Protein AF-A0A3E0EDE7-F1 (afdb_monomer_lite)

Organism: NCBI:txid1682742

Structure (mmCIF, N/CA/C/O backbone):
data_AF-A0A3E0EDE7-F1
#
_entry.id   AF-A0A3E0EDE7-F1
#
loop_
_atom_site.group_PDB
_atom_site.id
_atom_site.type_symbol
_atom_site.label_atom_id
_atom_site.label_alt_id
_atom_site.label_comp_id
_atom_site.label_asym_id
_atom_site.label_entity_id
_atom_site.label_seq_id
_atom_site.pdbx_PDB_ins_code
_atom_site.Cartn_x
_atom_site.Cartn_y
_atom_site.Cartn_z
_atom_site.occupancy
_atom_site.B_iso_or_equiv
_atom_site.auth_seq_id
_atom_site.auth_comp_id
_atom_site.auth_asym_id
_atom_site.auth_atom_id
_atom_site.pdbx_PDB_model_num
ATOM 1 N N . MET A 1 1 ? -48.241 9.549 42.694 1.00 58.88 1 MET A N 1
ATOM 2 C CA . MET A 1 1 ? -47.131 8.588 42.475 1.00 58.88 1 MET A CA 1
ATOM 3 C C . MET A 1 1 ? -46.445 8.744 41.095 1.00 58.88 1 MET A C 1
ATOM 5 O O . MET A 1 1 ? -45.986 7.760 40.543 1.00 58.88 1 MET A O 1
ATOM 9 N N . SER A 1 2 ? -46.330 9.959 40.522 1.00 64.94 2 SER A N 1
ATOM 10 C CA . SER A 1 2 ? -46.019 10.126 39.076 1.00 64.94 2 SER A CA 1
ATOM 11 C C . SER A 1 2 ? -44.649 10.764 38.748 1.00 64.94 2 SER A C 1
ATOM 13 O O . SER A 1 2 ? -44.013 10.410 37.758 1.00 64.94 2 SER A O 1
ATOM 15 N N . LEU A 1 3 ? -44.119 11.655 39.597 1.00 60.03 3 LEU A N 1
ATOM 16 C CA . LEU A 1 3 ? -42.942 12.467 39.235 1.00 60.03 3 LEU A CA 1
ATOM 17 C C . LEU A 1 3 ? -41.594 11.750 39.440 1.00 60.03 3 LEU A C 1
ATOM 19 O O . LEU A 1 3 ? -40.732 11.802 38.564 1.00 60.03 3 LEU A O 1
ATOM 23 N N . LYS A 1 4 ? -41.434 11.001 40.540 1.00 62.41 4 LYS A N 1
ATOM 24 C CA . LYS A 1 4 ? -40.180 10.292 40.870 1.00 62.41 4 LYS A CA 1
ATOM 25 C C . LYS A 1 4 ? -39.831 9.202 39.846 1.00 62.41 4 LYS A C 1
ATOM 27 O O . LYS A 1 4 ? -38.671 9.038 39.484 1.00 62.41 4 LYS A O 1
ATOM 32 N N . HIS A 1 5 ? -40.847 8.515 39.318 1.00 60.88 5 HIS A N 1
ATOM 33 C CA . HIS A 1 5 ? -40.682 7.464 38.309 1.00 60.88 5 HIS A CA 1
ATOM 34 C C . HIS A 1 5 ? -40.252 8.025 36.944 1.00 60.88 5 HIS A C 1
ATOM 36 O O . HIS A 1 5 ? -39.402 7.450 36.264 1.00 60.88 5 HIS A O 1
ATOM 42 N N . LYS A 1 6 ? -40.786 9.195 36.567 1.00 66.06 6 LYS A N 1
ATOM 43 C CA . LYS A 1 6 ? -40.436 9.886 35.318 1.00 66.06 6 LYS A CA 1
ATOM 44 C C . LYS A 1 6 ? -39.008 10.438 35.353 1.00 66.06 6 LYS A C 1
ATOM 46 O O . LYS A 1 6 ? -38.307 10.420 34.345 1.00 66.06 6 LYS A O 1
ATOM 51 N N . GLN A 1 7 ? -38.562 10.888 36.523 1.00 70.12 7 GLN A N 1
ATOM 52 C CA . GLN A 1 7 ? -37.219 11.427 36.734 1.00 70.12 7 GLN A CA 1
ATOM 53 C C . GLN A 1 7 ? -36.149 10.325 36.738 1.00 70.12 7 GLN A C 1
ATOM 55 O O . GLN A 1 7 ? -35.098 10.489 36.120 1.00 70.12 7 GLN A O 1
ATOM 60 N N . LEU A 1 8 ? -36.456 9.168 37.335 1.00 68.38 8 LEU A N 1
ATOM 61 C CA . LEU A 1 8 ? -35.591 7.987 37.302 1.00 68.38 8 LEU A CA 1
ATOM 62 C C . LEU A 1 8 ? -35.396 7.469 35.867 1.00 68.38 8 LEU A C 1
ATOM 64 O O . LEU A 1 8 ? -34.271 7.207 35.455 1.00 68.38 8 LEU A O 1
ATOM 68 N N . SER A 1 9 ? -36.478 7.408 35.082 1.00 71.06 9 SER A N 1
ATOM 69 C CA . SER A 1 9 ? -36.423 7.022 33.665 1.00 71.06 9 SER A CA 1
ATOM 70 C C . SER A 1 9 ? -35.600 8.004 32.821 1.00 71.06 9 SER A C 1
ATOM 72 O O . SER A 1 9 ? -34.815 7.577 31.975 1.00 71.06 9 SER A O 1
ATOM 74 N N . ARG A 1 10 ? -35.708 9.317 33.078 1.00 72.88 10 ARG A N 1
ATOM 75 C CA . ARG A 1 10 ? -34.866 10.318 32.406 1.00 72.88 10 ARG A CA 1
ATOM 76 C C . ARG A 1 10 ? -33.385 10.120 32.726 1.00 72.88 10 ARG A C 1
ATOM 78 O O . ARG A 1 10 ? -32.600 10.048 31.789 1.00 72.88 10 ARG A O 1
ATOM 85 N N . ASN A 1 11 ? -33.011 9.963 33.997 1.00 72.62 11 ASN A N 1
ATOM 86 C CA . ASN A 1 11 ? -31.614 9.709 34.381 1.00 72.62 11 ASN A CA 1
ATOM 87 C C . ASN A 1 11 ? -31.052 8.428 33.757 1.00 72.62 11 ASN A C 1
ATOM 89 O O . ASN A 1 11 ? -29.911 8.423 33.306 1.00 72.62 11 ASN A O 1
ATOM 93 N N . PHE A 1 12 ? -31.862 7.372 33.667 1.00 74.81 12 PHE A N 1
ATOM 94 C CA . PHE A 1 12 ? -31.458 6.134 33.004 1.00 74.81 12 PHE A CA 1
ATOM 95 C C . PHE A 1 12 ? -31.198 6.336 31.504 1.00 74.81 12 PHE A C 1
ATOM 97 O O . PHE A 1 12 ? -30.198 5.857 30.981 1.00 74.81 12 PHE A O 1
ATOM 104 N N . ASN A 1 13 ? -32.046 7.107 30.816 1.00 75.94 13 ASN A N 1
ATOM 105 C CA . ASN A 1 13 ? -31.841 7.436 29.403 1.00 75.94 13 ASN A CA 1
ATOM 106 C C . ASN A 1 13 ? -30.605 8.317 29.173 1.00 75.94 13 ASN A C 1
ATOM 108 O O . ASN A 1 13 ? -29.895 8.108 28.192 1.00 75.94 13 ASN A O 1
ATOM 112 N N . TYR A 1 14 ? -30.312 9.261 30.073 1.00 74.25 14 TYR A N 1
ATOM 113 C CA . TYR A 1 14 ? -29.080 10.054 30.001 1.00 74.25 14 TYR A CA 1
ATOM 114 C C . TYR A 1 14 ? -27.830 9.182 30.194 1.00 74.25 14 TYR A C 1
ATOM 116 O O . TYR A 1 14 ? -26.870 9.338 29.446 1.00 74.25 14 TYR A O 1
ATOM 124 N N . LEU A 1 15 ? -27.867 8.210 31.112 1.00 74.69 15 LEU A N 1
ATOM 125 C CA . LEU A 1 15 ? -26.790 7.231 31.307 1.00 74.69 15 LEU A CA 1
ATOM 126 C C . LEU A 1 15 ? -26.585 6.320 30.089 1.00 74.69 15 LEU A C 1
ATOM 128 O O . LEU A 1 15 ? -25.449 6.065 29.703 1.00 74.69 15 LEU A O 1
ATOM 132 N N . LEU A 1 16 ? -27.663 5.853 29.454 1.00 69.56 16 LEU A N 1
ATOM 133 C CA . LEU A 1 16 ? -27.563 5.026 28.247 1.00 69.56 16 LEU A CA 1
ATOM 134 C C . LEU A 1 16 ? -27.057 5.817 27.032 1.00 69.56 16 LEU A C 1
ATOM 136 O O . LEU A 1 16 ? -26.309 5.270 26.221 1.00 69.56 16 LEU A O 1
ATOM 140 N N . LEU A 1 17 ? -27.431 7.095 26.910 1.00 71.31 17 LEU A N 1
ATOM 141 C CA . LEU A 1 17 ? -26.913 7.986 25.870 1.00 71.31 17 LEU A CA 1
ATOM 142 C C . LEU A 1 17 ? -25.426 8.295 26.073 1.00 71.31 17 LEU A C 1
ATOM 144 O O . LEU A 1 17 ? -24.679 8.260 25.100 1.00 71.31 17 LEU A O 1
ATOM 148 N N . ASP A 1 18 ? -24.990 8.539 27.309 1.00 71.38 18 ASP A N 1
ATOM 149 C CA . ASP A 1 18 ? -23.580 8.774 27.643 1.00 71.38 18 ASP A CA 1
ATOM 150 C C . ASP A 1 18 ? -22.723 7.520 27.421 1.00 71.38 18 ASP A C 1
ATOM 152 O O . ASP A 1 18 ? -21.677 7.581 26.771 1.00 71.38 18 ASP A O 1
ATOM 156 N N . TYR A 1 19 ? -23.227 6.352 27.841 1.00 67.50 19 TYR A N 1
ATOM 157 C CA . TYR A 1 19 ? -22.586 5.068 27.570 1.00 67.50 19 TYR A CA 1
ATOM 158 C C . TYR A 1 19 ? -22.433 4.869 26.062 1.00 67.50 19 TYR A C 1
ATOM 160 O O . TYR A 1 19 ? -21.318 4.715 25.577 1.00 67.50 19 TYR A O 1
ATOM 168 N N . LYS A 1 20 ? -23.519 4.981 25.285 1.00 60.88 20 LYS A N 1
ATOM 169 C CA . LYS A 1 20 ? -23.472 4.833 23.824 1.00 60.88 20 LYS A CA 1
ATOM 170 C C . LYS A 1 20 ? -22.532 5.853 23.174 1.00 60.88 20 LYS A C 1
ATOM 172 O O . LYS A 1 20 ? -21.787 5.479 22.285 1.00 60.88 20 LYS A O 1
ATOM 177 N N . ASN A 1 21 ? -22.492 7.106 23.620 1.00 66.56 21 ASN A N 1
ATOM 178 C CA . ASN A 1 21 ? -21.597 8.109 23.037 1.00 66.56 21 ASN A CA 1
ATOM 179 C C . ASN A 1 21 ? -20.114 7.749 23.258 1.00 66.56 21 ASN A C 1
ATOM 181 O O . ASN A 1 21 ? -19.305 7.816 22.334 1.00 66.56 21 ASN A O 1
ATOM 185 N N . LYS A 1 22 ? -19.768 7.231 24.441 1.00 59.31 22 LYS A N 1
ATOM 186 C CA . LYS A 1 22 ? -18.399 6.820 24.782 1.00 59.31 22 LYS A CA 1
ATOM 187 C C . LYS A 1 22 ? -17.856 5.657 23.934 1.00 59.31 22 LYS A C 1
ATOM 189 O O . LYS A 1 22 ? -16.649 5.590 23.730 1.00 59.31 22 LYS A O 1
ATOM 194 N N . TYR A 1 23 ? -18.713 4.781 23.398 1.00 55.38 23 TYR A N 1
ATOM 195 C CA . TYR A 1 23 ? -18.296 3.680 22.506 1.00 55.38 23 TYR A CA 1
ATOM 196 C C . TYR A 1 23 ? -18.255 4.055 21.017 1.00 55.38 23 TYR A C 1
ATOM 198 O O . TYR A 1 23 ? -17.692 3.308 20.222 1.00 55.38 23 TYR A O 1
ATOM 206 N N . TYR A 1 24 ? -18.840 5.189 20.622 1.00 55.56 24 TYR A N 1
ATOM 207 C CA . TYR A 1 24 ? -18.925 5.615 19.216 1.00 55.56 24 TYR A CA 1
ATOM 208 C C . TYR A 1 24 ? -17.879 6.684 18.858 1.00 55.56 24 TYR A C 1
ATOM 210 O O . TYR A 1 24 ? -17.755 7.069 17.695 1.00 55.56 24 TYR A O 1
ATOM 218 N N . LEU A 1 25 ? -17.086 7.137 19.833 1.00 51.16 25 LEU A N 1
ATOM 219 C CA . LEU A 1 25 ? -16.051 8.153 19.660 1.00 51.16 25 LEU A CA 1
ATOM 220 C C . LEU A 1 25 ? -14.650 7.533 19.648 1.00 51.16 25 LEU A C 1
ATOM 222 O O . LEU A 1 25 ? -13.920 7.585 20.632 1.00 51.16 25 LEU A O 1
ATOM 226 N N . ASN A 1 26 ? -14.313 6.914 18.514 1.00 54.28 26 ASN A N 1
ATOM 227 C CA . ASN A 1 26 ? -13.040 7.089 17.795 1.00 54.28 26 ASN A CA 1
ATOM 228 C C . ASN A 1 26 ? -12.947 6.072 16.650 1.00 54.28 26 ASN A C 1
ATOM 230 O O . ASN A 1 26 ? -12.143 5.144 16.663 1.00 54.28 26 ASN A O 1
ATOM 234 N N . MET A 1 27 ? -13.762 6.264 15.612 1.00 55.84 27 MET A N 1
ATOM 235 C CA . MET A 1 27 ? -13.418 5.740 14.292 1.00 55.84 27 MET A CA 1
ATOM 236 C C . MET A 1 27 ? -12.543 6.790 13.613 1.00 55.84 27 MET A C 1
ATOM 238 O O . MET A 1 27 ? -13.051 7.713 12.970 1.00 55.84 27 MET A O 1
ATOM 242 N N . ASN A 1 28 ? -11.227 6.690 13.794 1.00 64.00 28 ASN A N 1
ATOM 243 C CA . ASN A 1 28 ? -10.291 7.549 13.083 1.00 64.00 28 ASN A CA 1
ATOM 244 C C . ASN A 1 28 ? -10.357 7.180 11.597 1.00 64.00 28 ASN A C 1
ATOM 246 O O . ASN A 1 28 ? -9.747 6.215 11.150 1.00 64.00 28 ASN A O 1
ATOM 250 N N . LYS A 1 29 ? -11.119 7.943 10.804 1.00 67.56 29 LYS A N 1
ATOM 251 C CA . LYS A 1 29 ? -11.151 7.811 9.332 1.00 67.56 29 LYS A CA 1
ATOM 252 C C . LYS A 1 29 ? -9.747 7.936 8.720 1.00 67.56 29 LYS A C 1
ATOM 254 O O . LYS A 1 29 ? -9.497 7.441 7.627 1.00 67.56 29 LYS A O 1
ATOM 259 N N . THR A 1 30 ? -8.836 8.571 9.451 1.00 83.12 30 THR A N 1
ATOM 260 C CA . THR A 1 30 ? -7.409 8.677 9.156 1.00 83.12 30 THR A CA 1
ATOM 261 C C . THR A 1 30 ? -6.685 7.334 9.166 1.00 83.12 30 THR A C 1
ATOM 263 O O . THR A 1 30 ? -5.734 7.184 8.410 1.00 83.12 30 THR A O 1
ATOM 266 N N . ASP A 1 31 ? -7.148 6.334 9.921 1.00 87.69 31 ASP A N 1
ATOM 267 C CA . ASP A 1 31 ? -6.514 5.011 9.979 1.00 87.69 31 ASP A CA 1
ATOM 268 C C . ASP A 1 31 ? -6.527 4.320 8.611 1.00 87.69 31 ASP A C 1
ATOM 270 O O . ASP A 1 31 ? -5.563 3.659 8.240 1.00 87.69 31 ASP A O 1
ATOM 274 N N . LEU A 1 32 ? -7.578 4.529 7.816 1.00 90.12 32 LEU A N 1
ATOM 275 C CA . LEU A 1 32 ? -7.648 3.998 6.457 1.00 90.12 32 LEU A CA 1
ATOM 276 C C . LEU A 1 32 ? -6.609 4.652 5.533 1.00 90.12 32 LEU A C 1
ATOM 278 O O . LEU A 1 32 ? -5.941 3.951 4.777 1.00 90.12 32 LEU A O 1
ATOM 282 N N . LEU A 1 33 ? -6.429 5.973 5.627 1.00 91.50 33 LEU A N 1
ATOM 283 C CA . LEU A 1 33 ? -5.390 6.692 4.877 1.00 91.50 33 LEU A CA 1
ATOM 284 C C . LEU A 1 33 ? -3.982 6.281 5.318 1.00 91.50 33 LEU A C 1
ATOM 286 O O . LEU A 1 33 ? -3.110 6.082 4.479 1.00 91.50 33 LEU A O 1
ATOM 290 N N . ILE A 1 34 ? -3.769 6.105 6.623 1.00 92.00 34 ILE A N 1
ATOM 291 C CA . ILE A 1 34 ? -2.499 5.622 7.174 1.00 92.00 34 ILE A CA 1
ATOM 292 C C . ILE A 1 34 ? -2.205 4.216 6.648 1.00 92.00 34 ILE A C 1
ATOM 294 O O . ILE A 1 34 ? -1.112 3.965 6.153 1.00 92.00 34 ILE A O 1
ATOM 298 N N . GLY A 1 35 ? -3.195 3.322 6.684 1.00 92.12 35 GLY A N 1
ATOM 299 C CA . GLY A 1 35 ? -3.096 1.985 6.109 1.00 92.12 35 GLY A CA 1
ATOM 300 C C . GLY A 1 35 ? -2.752 1.995 4.621 1.00 92.12 35 GLY A C 1
ATOM 301 O O . GLY A 1 35 ? -1.901 1.230 4.182 1.00 92.12 35 GLY A O 1
ATOM 302 N N . PHE A 1 36 ? -3.361 2.896 3.851 1.00 94.12 36 PHE A N 1
ATOM 303 C CA . PHE A 1 36 ? -3.074 3.055 2.426 1.00 94.12 36 PHE A CA 1
ATOM 304 C C . PHE A 1 36 ? -1.622 3.481 2.166 1.00 94.12 36 PHE A C 1
ATOM 306 O O . PHE A 1 36 ? -0.938 2.878 1.342 1.00 94.12 36 PHE A O 1
ATOM 313 N N . ILE A 1 37 ? -1.117 4.468 2.913 1.00 94.12 37 ILE A N 1
ATOM 314 C CA . ILE A 1 37 ? 0.280 4.920 2.806 1.00 94.12 37 ILE A CA 1
ATOM 315 C C . ILE A 1 37 ? 1.247 3.799 3.206 1.00 94.12 37 ILE A C 1
ATOM 317 O O . ILE A 1 37 ? 2.240 3.572 2.518 1.00 94.12 37 ILE A O 1
ATOM 321 N N . ILE A 1 38 ? 0.944 3.076 4.289 1.00 94.06 38 ILE A N 1
ATOM 322 C CA . ILE A 1 38 ? 1.729 1.918 4.733 1.00 94.06 38 ILE A CA 1
ATOM 323 C C . ILE A 1 38 ? 1.787 0.853 3.633 1.00 94.06 38 ILE A C 1
ATOM 325 O O . ILE A 1 38 ? 2.869 0.338 3.370 1.00 94.06 38 ILE A O 1
ATOM 329 N N . GLY A 1 39 ? 0.659 0.560 2.978 1.00 93.56 39 GLY A N 1
ATOM 330 C CA . GLY A 1 39 ? 0.602 -0.371 1.851 1.00 93.56 39 GLY A CA 1
ATOM 331 C C . GLY A 1 39 ? 1.511 0.061 0.702 1.00 93.56 39 GLY A C 1
ATOM 332 O O . GLY A 1 39 ? 2.361 -0.706 0.288 1.00 93.56 39 GLY A O 1
ATOM 333 N N . ILE A 1 40 ? 1.444 1.320 0.259 1.00 92.44 40 ILE A N 1
ATOM 334 C CA . ILE A 1 40 ? 2.331 1.811 -0.814 1.00 92.44 40 ILE A CA 1
ATOM 335 C C . ILE A 1 40 ? 3.815 1.659 -0.446 1.00 92.44 40 ILE A C 1
ATOM 337 O O . ILE A 1 40 ? 4.619 1.220 -1.270 1.00 92.44 40 ILE A O 1
ATOM 341 N N . ILE A 1 41 ? 4.194 2.019 0.783 1.00 92.94 41 ILE A N 1
ATOM 342 C CA . ILE A 1 41 ? 5.582 1.892 1.249 1.00 92.94 41 ILE A CA 1
ATOM 343 C C . ILE A 1 41 ? 6.004 0.420 1.288 1.00 92.94 41 ILE A C 1
ATOM 345 O O . ILE A 1 41 ? 7.112 0.095 0.865 1.00 92.94 41 ILE A O 1
ATOM 349 N N . ALA A 1 42 ? 5.131 -0.468 1.762 1.00 92.25 42 ALA A N 1
ATOM 350 C CA . ALA A 1 42 ? 5.381 -1.902 1.793 1.00 92.25 42 ALA A CA 1
ATOM 351 C C . ALA A 1 42 ? 5.552 -2.478 0.379 1.00 92.25 42 ALA A C 1
ATOM 353 O O . ALA A 1 42 ? 6.530 -3.189 0.147 1.00 92.25 42 ALA A O 1
ATOM 354 N N . SER A 1 43 ? 4.724 -2.083 -0.591 1.00 90.06 43 SER A N 1
ATOM 355 C CA . SER A 1 43 ? 4.896 -2.491 -1.986 1.00 90.06 43 SER A CA 1
ATOM 356 C C . SER A 1 43 ? 6.237 -2.017 -2.547 1.00 90.06 43 SER A C 1
ATOM 358 O O . SER A 1 43 ? 6.949 -2.804 -3.167 1.00 90.06 43 SER A O 1
ATOM 360 N N . ILE A 1 44 ? 6.625 -0.755 -2.312 1.00 88.56 44 ILE A N 1
ATOM 361 C CA . ILE A 1 44 ? 7.918 -0.211 -2.770 1.00 88.56 44 ILE A CA 1
ATOM 362 C C . ILE A 1 44 ? 9.080 -0.983 -2.148 1.00 88.56 44 ILE A C 1
ATOM 364 O O . ILE A 1 44 ? 10.008 -1.362 -2.859 1.00 88.56 44 ILE A O 1
ATOM 368 N N . LEU A 1 45 ? 9.018 -1.259 -0.844 1.00 90.12 45 LEU A N 1
ATOM 369 C CA . LEU A 1 45 ? 10.027 -2.061 -0.157 1.00 90.12 45 LEU A CA 1
ATOM 370 C C . LEU A 1 45 ? 10.088 -3.489 -0.701 1.00 90.12 45 LEU A C 1
ATOM 372 O O . LEU A 1 45 ? 11.184 -4.004 -0.889 1.00 90.12 45 LEU A O 1
ATOM 376 N N . GLY A 1 46 ? 8.951 -4.120 -0.996 1.00 89.25 46 GLY A N 1
ATOM 377 C CA . GLY A 1 46 ? 8.910 -5.466 -1.569 1.00 89.25 46 GLY A CA 1
ATOM 378 C C . GLY A 1 46 ? 9.479 -5.516 -2.985 1.00 89.25 46 GLY A C 1
ATOM 379 O O . GLY A 1 46 ? 10.257 -6.414 -3.302 1.00 89.25 46 GLY A O 1
ATOM 380 N N . MET A 1 47 ? 9.176 -4.512 -3.810 1.00 87.00 47 MET A N 1
ATOM 381 C CA . MET A 1 47 ? 9.784 -4.358 -5.134 1.00 87.00 47 MET A CA 1
ATOM 382 C C . MET A 1 47 ? 11.293 -4.116 -5.038 1.00 87.00 47 MET A C 1
ATOM 384 O O . MET A 1 47 ? 12.054 -4.710 -5.799 1.00 87.00 47 MET A O 1
ATOM 388 N N . PHE A 1 48 ? 11.734 -3.281 -4.093 1.00 86.62 48 PHE A N 1
ATOM 389 C CA . PHE A 1 48 ? 13.150 -3.019 -3.844 1.00 86.62 48 PHE A CA 1
ATOM 390 C C . PHE A 1 48 ? 13.887 -4.289 -3.416 1.00 86.62 48 PHE A C 1
ATOM 392 O O . PHE A 1 48 ? 14.891 -4.642 -4.028 1.00 86.62 48 PHE A O 1
ATOM 399 N N . LEU A 1 49 ? 13.346 -5.025 -2.439 1.00 86.00 49 LEU A N 1
ATOM 400 C CA . LEU A 1 49 ? 13.913 -6.293 -1.982 1.00 86.00 49 LEU A CA 1
ATOM 401 C C . LEU A 1 49 ? 14.020 -7.298 -3.129 1.00 86.00 49 LEU A C 1
ATOM 403 O O . LEU A 1 49 ? 15.036 -7.970 -3.264 1.00 86.00 49 LEU A O 1
ATOM 407 N N . TYR A 1 50 ? 12.983 -7.393 -3.963 1.00 84.00 50 TYR A N 1
ATOM 408 C CA . TYR A 1 50 ? 12.987 -8.299 -5.103 1.00 84.00 50 TYR A CA 1
ATOM 409 C C . TYR A 1 50 ? 14.064 -7.933 -6.120 1.00 84.00 50 TYR A C 1
ATOM 411 O O . TYR A 1 50 ? 14.835 -8.803 -6.518 1.00 84.00 50 TYR A O 1
ATOM 419 N N . ILE A 1 51 ? 14.143 -6.658 -6.513 1.00 82.94 51 ILE A N 1
ATOM 420 C CA . ILE A 1 51 ? 15.150 -6.213 -7.475 1.00 82.94 51 ILE A CA 1
ATOM 421 C C . ILE A 1 51 ? 16.542 -6.454 -6.908 1.00 82.94 51 ILE A C 1
ATOM 423 O O . ILE A 1 51 ? 17.319 -7.084 -7.596 1.00 82.94 51 ILE A O 1
ATOM 427 N N . THR A 1 52 ? 16.833 -6.089 -5.659 1.00 81.69 52 THR A N 1
ATOM 428 C CA . THR A 1 52 ? 18.160 -6.313 -5.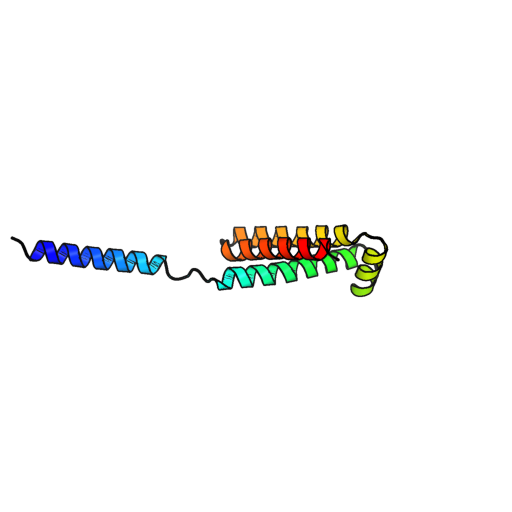060 1.00 81.69 52 THR A CA 1
ATOM 429 C C . THR A 1 52 ? 18.525 -7.793 -4.895 1.00 81.69 52 THR A C 1
ATOM 431 O O . THR A 1 52 ? 19.698 -8.134 -4.973 1.00 81.69 52 THR A O 1
ATOM 434 N N . LEU A 1 53 ? 17.559 -8.685 -4.649 1.00 79.75 53 LEU A N 1
ATOM 435 C CA . LEU A 1 53 ? 17.832 -10.120 -4.481 1.00 79.75 53 LEU A CA 1
ATOM 436 C C . LEU A 1 53 ? 17.942 -10.884 -5.805 1.00 79.75 53 LEU A C 1
ATOM 438 O O . LEU A 1 53 ? 18.586 -11.928 -5.849 1.00 79.75 53 LEU A O 1
ATOM 442 N N . VAL A 1 54 ? 17.262 -10.418 -6.854 1.00 73.38 54 VAL A N 1
ATOM 443 C CA . VAL A 1 54 ? 17.184 -11.116 -8.149 1.00 73.38 54 VAL A CA 1
ATOM 444 C C . VAL A 1 54 ? 18.042 -10.454 -9.217 1.00 73.38 54 VAL A C 1
ATOM 446 O O . VAL A 1 54 ? 18.541 -11.130 -10.112 1.00 73.38 54 VAL A O 1
ATOM 449 N N . THR A 1 55 ? 18.207 -9.140 -9.137 1.00 66.62 55 THR A N 1
ATOM 450 C CA . THR A 1 55 ? 18.979 -8.335 -10.076 1.00 66.62 55 THR A CA 1
ATOM 451 C C . THR A 1 55 ? 20.124 -7.679 -9.308 1.00 66.62 55 THR A C 1
ATOM 453 O O . THR A 1 55 ? 19.895 -6.804 -8.482 1.00 66.62 55 THR A O 1
ATOM 456 N N . ASP A 1 56 ? 21.372 -8.013 -9.626 1.00 67.38 56 ASP A N 1
ATOM 457 C CA . ASP A 1 56 ? 22.5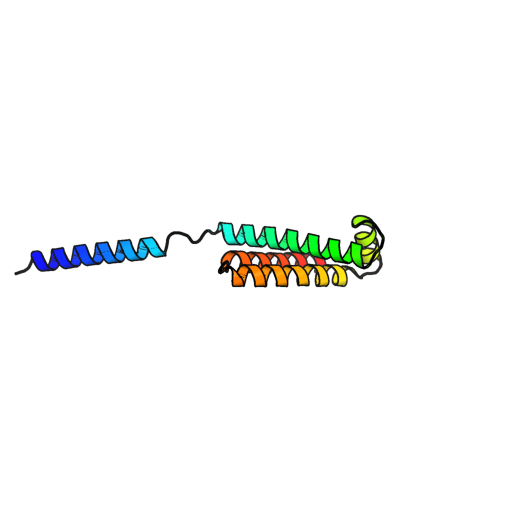60 -7.350 -9.050 1.00 67.38 56 ASP A CA 1
ATOM 458 C C . ASP A 1 56 ? 22.717 -5.869 -9.491 1.00 67.38 56 ASP A C 1
ATOM 460 O O . ASP A 1 56 ? 23.791 -5.282 -9.382 1.00 67.38 56 ASP A O 1
ATOM 464 N N . ASN A 1 57 ? 21.653 -5.257 -10.023 1.00 65.69 57 ASN A N 1
ATOM 465 C CA . ASN A 1 57 ? 21.631 -3.911 -10.583 1.00 65.69 57 ASN A CA 1
ATOM 466 C C . ASN A 1 57 ? 20.821 -2.954 -9.699 1.00 65.69 57 ASN A C 1
ATOM 468 O O . ASN A 1 57 ? 19.908 -3.355 -8.975 1.00 65.69 57 ASN A O 1
ATOM 472 N N . ASP A 1 58 ? 21.099 -1.658 -9.840 1.00 77.00 58 ASP A N 1
ATOM 473 C CA . ASP A 1 58 ? 20.359 -0.594 -9.161 1.00 77.00 58 ASP A CA 1
ATOM 474 C C . ASP A 1 58 ? 18.845 -0.670 -9.419 1.00 77.00 58 ASP A C 1
ATOM 476 O O . ASP A 1 58 ? 18.401 -0.965 -10.532 1.00 77.00 58 ASP A O 1
ATOM 480 N N . PHE A 1 59 ? 18.044 -0.315 -8.405 1.00 75.88 59 PHE A N 1
ATOM 481 C CA . PHE A 1 59 ? 16.576 -0.401 -8.423 1.00 75.88 59 PHE A CA 1
ATOM 482 C C . PHE A 1 59 ? 15.936 0.168 -9.700 1.00 75.88 59 PHE A C 1
ATOM 484 O O . PHE A 1 59 ? 15.074 -0.467 -10.300 1.00 75.88 59 PHE A O 1
ATOM 491 N N . ILE A 1 60 ? 16.379 1.348 -10.147 1.00 78.44 60 ILE A N 1
ATOM 492 C CA . ILE A 1 60 ? 15.840 2.014 -11.344 1.00 78.44 60 ILE A CA 1
ATOM 493 C C . ILE A 1 60 ? 16.165 1.233 -12.623 1.00 78.44 60 ILE A C 1
ATOM 495 O O . ILE A 1 60 ? 15.305 1.095 -13.495 1.00 78.44 60 ILE A O 1
ATOM 499 N N . ILE A 1 61 ? 17.382 0.693 -12.719 1.00 80.12 61 ILE A N 1
ATOM 500 C CA . ILE A 1 61 ? 17.840 -0.086 -13.873 1.00 80.12 61 ILE A CA 1
ATOM 501 C C . ILE A 1 61 ? 17.110 -1.431 -13.902 1.00 80.12 61 ILE A C 1
ATOM 503 O O . ILE A 1 61 ? 16.588 -1.816 -14.945 1.00 80.12 61 ILE A O 1
ATOM 507 N N . GLY A 1 62 ? 16.993 -2.110 -12.757 1.00 79.06 62 GLY A N 1
ATOM 508 C CA . GLY A 1 62 ? 16.215 -3.342 -12.627 1.00 79.06 62 GLY A CA 1
ATOM 509 C C . GLY A 1 62 ? 14.747 -3.144 -13.013 1.00 79.06 62 GLY A C 1
ATOM 510 O O . GLY A 1 62 ? 14.202 -3.929 -13.787 1.00 79.06 62 GLY A O 1
ATOM 511 N N . LEU A 1 63 ? 14.124 -2.043 -12.578 1.00 80.31 63 LEU A N 1
ATOM 512 C CA . LEU A 1 63 ? 12.745 -1.715 -12.947 1.00 80.31 63 LEU A CA 1
ATOM 513 C C . LEU A 1 63 ? 12.592 -1.487 -14.464 1.00 80.31 63 LEU A C 1
ATOM 515 O O . LEU A 1 63 ? 11.632 -1.968 -15.065 1.00 80.31 63 LEU A O 1
ATOM 519 N N . GLN A 1 64 ? 13.540 -0.785 -15.099 1.00 80.94 64 GLN A N 1
ATOM 520 C CA . GLN A 1 64 ? 13.545 -0.569 -16.552 1.00 80.94 64 GLN A CA 1
ATOM 521 C C . GLN A 1 64 ? 13.776 -1.859 -17.343 1.00 80.94 64 GLN A C 1
ATOM 523 O O . GLN A 1 64 ? 13.089 -2.088 -18.337 1.00 80.94 64 GLN A O 1
ATOM 528 N N . LEU A 1 65 ? 14.704 -2.712 -16.909 1.00 80.12 65 LEU A N 1
ATOM 529 C CA . LEU A 1 65 ? 14.968 -3.999 -17.552 1.00 80.12 65 LEU A CA 1
ATOM 530 C C . LEU A 1 65 ? 13.728 -4.889 -17.508 1.00 80.12 65 LEU A C 1
ATOM 532 O O . LEU A 1 65 ? 13.273 -5.369 -18.543 1.00 80.12 65 LEU A O 1
ATOM 536 N N . MET A 1 66 ? 13.103 -5.018 -16.338 1.00 78.38 66 MET A N 1
ATOM 537 C CA . MET A 1 66 ? 11.897 -5.831 -16.197 1.00 78.38 66 MET A CA 1
ATOM 538 C C . MET A 1 66 ? 10.687 -5.226 -16.913 1.00 78.38 66 MET A C 1
ATOM 540 O O . MET A 1 66 ? 9.821 -5.975 -17.365 1.00 78.38 66 MET A O 1
ATOM 544 N N . LYS A 1 67 ? 10.637 -3.897 -17.088 1.00 81.31 67 LYS A N 1
ATOM 545 C CA . LYS A 1 67 ? 9.692 -3.247 -18.005 1.00 81.31 67 LYS A CA 1
ATOM 546 C C . LYS A 1 67 ? 9.913 -3.668 -19.450 1.00 81.31 67 LYS A C 1
ATOM 548 O O . LYS A 1 67 ? 8.956 -4.065 -20.109 1.00 81.31 67 LYS A O 1
ATOM 553 N N . ASN A 1 68 ? 11.150 -3.621 -19.924 1.00 81.25 68 ASN A N 1
ATOM 554 C CA . ASN A 1 68 ? 11.482 -3.968 -21.304 1.00 81.25 68 ASN A CA 1
ATOM 555 C C . ASN A 1 68 ? 11.258 -5.457 -21.604 1.00 81.25 68 ASN A C 1
ATOM 557 O O . ASN A 1 68 ? 10.869 -5.807 -22.713 1.00 81.25 68 ASN A O 1
ATOM 561 N N . GLU A 1 69 ? 11.443 -6.327 -20.613 1.00 81.75 69 GLU A N 1
ATOM 562 C CA . GLU A 1 69 ? 11.186 -7.766 -20.728 1.00 81.75 69 GLU A CA 1
ATOM 563 C C . GLU A 1 69 ? 9.706 -8.156 -20.551 1.00 81.75 69 GLU A C 1
ATOM 565 O O . GLU A 1 69 ? 9.372 -9.339 -20.607 1.00 81.75 69 GLU A O 1
ATOM 570 N N . GLY A 1 70 ? 8.808 -7.198 -20.284 1.00 79.75 70 GLY A N 1
ATOM 571 C CA . GLY A 1 70 ? 7.397 -7.482 -19.989 1.00 79.75 70 GLY A CA 1
ATOM 572 C C . GLY A 1 70 ? 7.175 -8.211 -18.654 1.00 79.75 70 GLY A C 1
ATOM 573 O O . GLY A 1 70 ? 6.101 -8.750 -18.397 1.00 79.75 70 GLY A O 1
ATOM 574 N N . ASN A 1 71 ? 8.178 -8.221 -17.777 1.00 82.25 71 ASN A N 1
ATOM 575 C CA . ASN A 1 71 ? 8.180 -8.912 -16.490 1.00 82.25 71 ASN A CA 1
ATOM 576 C C . ASN A 1 71 ? 7.697 -8.029 -15.316 1.00 82.25 71 ASN A C 1
ATOM 578 O O . ASN A 1 71 ? 7.824 -8.436 -14.160 1.00 82.25 71 ASN A O 1
ATOM 582 N N . LEU A 1 72 ? 7.100 -6.856 -15.575 1.00 77.94 72 LEU A N 1
ATOM 583 C CA . LEU A 1 72 ? 6.588 -5.940 -14.535 1.00 77.94 72 LEU A CA 1
ATOM 584 C C . LEU A 1 72 ? 5.627 -6.610 -13.552 1.00 77.94 72 LEU A C 1
ATOM 586 O O . LEU A 1 72 ? 5.705 -6.367 -12.348 1.00 77.94 72 LEU A O 1
ATOM 590 N N . GLY A 1 73 ? 4.769 -7.505 -14.047 1.00 78.25 73 GLY A N 1
ATOM 591 C CA . GLY A 1 73 ? 3.831 -8.244 -13.202 1.00 78.25 73 GLY A CA 1
ATOM 592 C C . GLY A 1 73 ? 4.522 -9.084 -12.122 1.00 78.25 73 GLY A C 1
ATOM 593 O O . GLY A 1 73 ? 3.981 -9.221 -11.025 1.00 78.25 73 GLY A O 1
ATOM 594 N N . LYS A 1 74 ? 5.737 -9.596 -12.373 1.00 82.19 74 LYS A N 1
ATOM 595 C CA . LYS A 1 74 ? 6.497 -10.390 -11.389 1.00 82.19 74 LYS A CA 1
ATOM 596 C C . LYS A 1 74 ? 6.945 -9.529 -10.212 1.00 82.19 74 LYS A C 1
ATOM 598 O O . LYS A 1 74 ? 6.746 -9.925 -9.067 1.00 82.19 74 LYS A O 1
ATOM 603 N N . ILE A 1 75 ? 7.469 -8.335 -10.495 1.00 84.06 75 ILE A N 1
ATOM 604 C CA . ILE A 1 75 ? 7.904 -7.388 -9.460 1.00 84.06 75 ILE A CA 1
ATOM 605 C C . ILE A 1 75 ? 6.716 -6.970 -8.592 1.00 84.06 75 ILE A C 1
ATOM 607 O O . ILE A 1 75 ? 6.799 -7.000 -7.366 1.00 84.06 75 ILE A O 1
ATOM 611 N N . VAL A 1 76 ? 5.584 -6.646 -9.222 1.00 84.19 76 VAL A N 1
ATOM 612 C CA . VAL A 1 76 ? 4.371 -6.226 -8.508 1.00 84.19 76 VAL A CA 1
ATOM 613 C C . VAL A 1 76 ? 3.793 -7.362 -7.669 1.00 84.19 76 VAL A C 1
ATOM 615 O O . VAL A 1 76 ? 3.415 -7.134 -6.522 1.00 84.19 76 VAL A O 1
ATOM 618 N N . THR A 1 77 ? 3.796 -8.599 -8.174 1.00 85.12 77 THR A N 1
ATOM 619 C CA . THR A 1 77 ? 3.345 -9.773 -7.406 1.00 85.12 77 THR A CA 1
ATOM 620 C C . THR A 1 77 ? 4.190 -9.970 -6.145 1.00 85.12 77 THR A C 1
ATOM 622 O O . THR A 1 77 ? 3.646 -10.214 -5.073 1.00 85.12 77 THR A O 1
ATOM 625 N N . LEU A 1 78 ? 5.511 -9.809 -6.237 1.00 85.56 78 LEU A N 1
ATOM 626 C CA . LEU A 1 78 ? 6.402 -9.901 -5.077 1.00 85.56 78 LEU A CA 1
ATOM 627 C C . LEU A 1 78 ? 6.262 -8.727 -4.108 1.00 85.56 78 LEU A C 1
ATOM 629 O O . LEU A 1 78 ? 6.252 -8.952 -2.899 1.00 85.56 78 LEU A O 1
ATOM 633 N N . GLY A 1 79 ? 6.061 -7.507 -4.614 1.00 86.75 79 GLY A N 1
ATOM 634 C CA . GLY A 1 79 ? 5.660 -6.362 -3.790 1.00 86.75 79 GLY A CA 1
ATOM 635 C C . GLY A 1 79 ? 4.393 -6.663 -2.982 1.00 86.75 79 GLY A C 1
ATO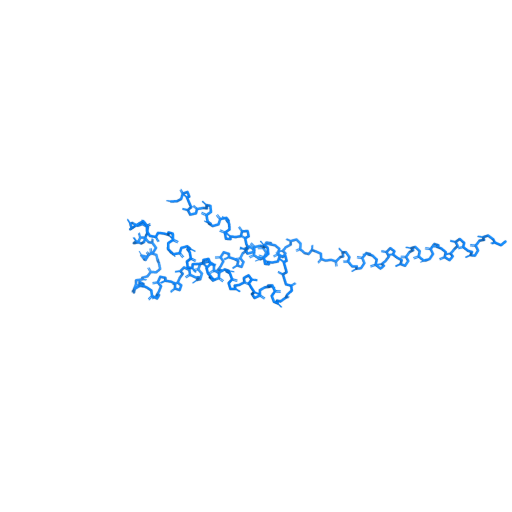M 636 O O . GLY A 1 79 ? 4.374 -6.490 -1.765 1.00 86.75 79 GLY A O 1
ATOM 637 N N . SER A 1 80 ? 3.393 -7.252 -3.645 1.00 86.25 80 SER A N 1
ATOM 638 C CA . SER A 1 80 ? 2.098 -7.619 -3.054 1.00 86.25 80 SER A CA 1
ATOM 639 C C . SER A 1 80 ? 2.216 -8.662 -1.938 1.00 86.25 80 SER A C 1
ATOM 641 O O . SER A 1 80 ? 1.428 -8.657 -0.994 1.00 86.25 80 SER A O 1
ATOM 643 N N . ILE A 1 81 ? 3.193 -9.573 -2.011 1.00 89.75 81 ILE A N 1
ATOM 644 C CA . ILE A 1 81 ? 3.437 -10.553 -0.940 1.00 89.75 81 ILE A CA 1
ATOM 645 C C . ILE A 1 81 ? 3.831 -9.834 0.355 1.00 89.75 81 ILE A C 1
ATOM 647 O O . ILE A 1 81 ? 3.363 -10.206 1.433 1.00 89.75 81 ILE A O 1
ATOM 651 N N . LEU A 1 82 ? 4.654 -8.786 0.261 1.00 90.50 82 LEU A N 1
ATOM 652 C CA . LEU A 1 82 ? 5.043 -7.997 1.427 1.00 90.50 82 LEU A CA 1
ATOM 653 C C . LEU A 1 82 ? 3.848 -7.207 1.988 1.00 90.50 82 LEU A C 1
ATOM 655 O O . LEU A 1 82 ? 3.683 -7.133 3.207 1.00 90.50 82 LEU A O 1
ATOM 659 N N . ASP A 1 83 ? 2.953 -6.728 1.122 1.00 91.12 83 ASP A N 1
ATOM 660 C CA . ASP A 1 83 ? 1.698 -6.084 1.533 1.00 91.12 83 ASP A CA 1
ATOM 661 C C . ASP A 1 83 ? 0.781 -7.031 2.309 1.00 91.12 83 ASP A C 1
ATOM 663 O O . ASP A 1 83 ? 0.190 -6.633 3.313 1.00 91.12 83 ASP A O 1
ATOM 667 N N . LEU A 1 84 ? 0.697 -8.304 1.905 1.00 92.19 84 LEU A N 1
ATOM 668 C CA . LEU A 1 84 ? -0.056 -9.331 2.632 1.00 92.19 84 LEU A CA 1
ATOM 669 C C . LEU A 1 84 ? 0.528 -9.602 4.024 1.00 92.19 84 LEU A C 1
ATOM 671 O O . LEU A 1 84 ? -0.226 -9.806 4.979 1.00 92.19 84 LEU A O 1
ATOM 675 N N . ILE A 1 85 ? 1.856 -9.566 4.165 1.00 93.69 85 ILE A N 1
ATOM 676 C CA . ILE A 1 85 ? 2.522 -9.695 5.468 1.00 93.69 85 ILE A CA 1
ATOM 677 C C . ILE A 1 85 ? 2.143 -8.512 6.362 1.00 93.69 85 ILE A C 1
ATOM 679 O O . ILE A 1 85 ? 1.713 -8.712 7.500 1.00 93.69 85 ILE A O 1
ATOM 683 N N . VAL A 1 86 ? 2.238 -7.285 5.848 1.00 93.56 86 VAL A N 1
ATOM 684 C CA . VAL A 1 86 ? 1.877 -6.069 6.593 1.00 93.56 86 VAL A CA 1
ATOM 685 C C . VAL A 1 86 ? 0.392 -6.056 6.953 1.00 93.56 86 VAL A C 1
ATOM 687 O O . VAL A 1 86 ? 0.034 -5.747 8.092 1.00 93.56 86 VAL A O 1
ATOM 690 N N . PHE A 1 87 ? -0.471 -6.471 6.028 1.00 94.75 87 PHE A N 1
ATOM 691 C CA . PHE A 1 87 ? -1.896 -6.667 6.265 1.00 94.75 87 PHE A CA 1
ATOM 692 C C . PHE A 1 87 ? -2.150 -7.647 7.420 1.00 94.75 87 PHE A C 1
ATOM 694 O O . PHE A 1 87 ? -2.893 -7.325 8.348 1.00 94.75 87 PHE A O 1
ATOM 701 N N . GLY A 1 88 ? -1.494 -8.811 7.412 1.00 94.38 88 GLY A N 1
ATOM 702 C CA . GLY A 1 88 ? -1.613 -9.811 8.474 1.00 94.38 88 GLY A CA 1
ATOM 703 C C . GLY A 1 88 ? -1.120 -9.305 9.834 1.00 94.38 88 GLY A C 1
ATOM 704 O O . GLY A 1 88 ? -1.768 -9.543 10.856 1.00 94.38 88 GLY A O 1
ATOM 705 N N . VAL A 1 89 ? -0.013 -8.554 9.860 1.00 94.69 89 VAL A N 1
ATOM 706 C CA . VAL A 1 89 ? 0.516 -7.926 11.083 1.00 94.69 89 VAL A CA 1
ATOM 707 C C . VAL A 1 89 ? -0.472 -6.902 11.642 1.00 94.69 89 VAL A C 1
ATOM 709 O O . VAL A 1 89 ? -0.786 -6.948 12.832 1.00 94.69 89 VAL A O 1
ATOM 712 N N . LEU A 1 90 ? -1.026 -6.025 10.800 1.00 92.19 90 LEU A N 1
ATOM 713 C CA . LEU A 1 90 ? -2.032 -5.039 11.213 1.00 92.19 90 LEU A CA 1
ATOM 714 C C . LEU A 1 90 ? -3.302 -5.704 11.752 1.00 92.19 90 LEU A C 1
ATOM 716 O O . LEU A 1 90 ? -3.863 -5.237 12.746 1.00 92.19 90 LEU A O 1
ATOM 720 N N . LEU A 1 91 ? -3.725 -6.818 11.149 1.00 92.94 91 LEU A N 1
ATOM 721 C CA . LEU A 1 91 ? -4.870 -7.588 11.627 1.00 92.94 91 LEU A CA 1
ATOM 722 C C . LEU A 1 91 ? -4.602 -8.175 13.021 1.00 92.94 91 LEU A C 1
ATOM 724 O O . LEU A 1 91 ? -5.434 -8.043 13.915 1.00 92.94 91 LEU A O 1
ATOM 728 N N . LYS A 1 92 ? -3.399 -8.719 13.252 1.00 93.31 92 LYS A N 1
ATOM 729 C CA . LYS A 1 92 ? -2.968 -9.224 14.568 1.00 93.31 92 LYS A CA 1
ATOM 730 C C . LYS A 1 92 ? -2.888 -8.122 15.634 1.00 93.31 92 LYS A C 1
ATOM 732 O O . LYS A 1 92 ? -3.040 -8.402 16.819 1.00 93.31 92 LYS A O 1
ATOM 737 N N . MET A 1 93 ? -2.676 -6.872 15.226 1.00 91.62 93 MET A N 1
ATOM 738 C CA . MET A 1 93 ? -2.655 -5.696 16.103 1.00 91.62 93 MET A CA 1
ATOM 739 C C . MET A 1 93 ? -4.044 -5.077 16.345 1.00 91.62 93 MET A C 1
ATOM 741 O O . MET A 1 93 ? -4.128 -3.983 16.906 1.00 91.62 93 MET A O 1
ATOM 745 N N . ASN A 1 94 ? -5.133 -5.736 15.925 1.00 88.75 94 ASN A N 1
ATOM 746 C CA . ASN A 1 94 ? -6.504 -5.208 15.970 1.00 88.75 94 ASN A CA 1
ATOM 747 C C . ASN A 1 94 ? -6.667 -3.868 15.216 1.00 88.75 94 ASN A C 1
ATOM 749 O O . ASN A 1 94 ? -7.516 -3.044 15.557 1.00 88.75 94 ASN A O 1
ATOM 753 N N . LYS A 1 95 ? -5.846 -3.619 14.185 1.00 89.56 95 LYS A N 1
ATOM 754 C CA . LYS A 1 95 ? -5.887 -2.408 13.348 1.00 89.56 95 LYS A CA 1
ATOM 755 C C . LYS A 1 95 ? -6.655 -2.659 12.051 1.00 89.56 95 LYS A C 1
ATOM 757 O O . LYS A 1 95 ? -6.137 -2.442 10.958 1.00 89.56 95 LYS A O 1
ATOM 762 N N . GLU A 1 96 ? -7.912 -3.086 12.160 1.00 89.75 96 GLU A N 1
ATOM 763 C CA . GLU A 1 96 ? -8.726 -3.465 10.993 1.00 89.75 96 GLU A CA 1
ATOM 764 C C . GLU A 1 96 ? -8.899 -2.336 9.966 1.00 89.75 96 GLU A C 1
ATOM 766 O O . GLU A 1 96 ? -8.806 -2.579 8.765 1.00 89.75 96 GLU A O 1
ATOM 771 N N . LEU A 1 97 ? -9.129 -1.093 10.411 1.00 90.12 97 LEU A N 1
ATOM 772 C CA . LEU A 1 97 ? -9.289 0.053 9.504 1.00 90.12 97 LEU A CA 1
ATOM 773 C C . LEU A 1 97 ? -8.011 0.340 8.704 1.00 90.12 97 LEU A C 1
ATOM 775 O O . LEU A 1 97 ? -8.096 0.626 7.511 1.00 90.12 97 LEU A O 1
ATOM 779 N N . MET A 1 98 ? -6.839 0.203 9.332 1.00 91.38 98 MET A N 1
ATOM 780 C CA . MET A 1 98 ? -5.548 0.333 8.646 1.00 91.38 98 MET A CA 1
ATOM 781 C C . MET A 1 98 ? -5.315 -0.836 7.687 1.00 91.38 98 MET A C 1
ATOM 783 O O . MET A 1 98 ? -4.909 -0.625 6.549 1.00 91.38 98 MET A O 1
ATOM 787 N N . ALA A 1 99 ? -5.634 -2.064 8.101 1.00 94.25 99 ALA A N 1
ATOM 788 C CA . ALA A 1 99 ? -5.517 -3.244 7.248 1.00 94.25 99 ALA A CA 1
ATOM 789 C C . ALA A 1 99 ? -6.371 -3.102 5.970 1.00 94.25 99 ALA A C 1
ATOM 791 O O . ALA A 1 99 ? -5.901 -3.378 4.869 1.00 94.25 99 ALA A O 1
ATOM 792 N N . ARG A 1 100 ? -7.595 -2.564 6.078 1.00 93.38 100 ARG A N 1
ATOM 793 C CA . ARG A 1 100 ? -8.431 -2.224 4.909 1.00 93.38 100 ARG A CA 1
ATOM 794 C C . ARG A 1 100 ? -7.774 -1.184 3.996 1.00 93.38 100 ARG A C 1
ATOM 796 O O . ARG A 1 100 ? -7.897 -1.288 2.779 1.00 93.38 100 ARG A O 1
ATOM 803 N N . GLY A 1 101 ? -7.067 -0.212 4.571 1.00 94.00 101 GLY A N 1
ATOM 804 C CA . GLY A 1 101 ? -6.265 0.757 3.822 1.00 94.00 101 GLY A CA 1
ATOM 805 C C . GLY A 1 101 ? -5.154 0.100 3.000 1.00 94.00 101 GLY A C 1
ATOM 806 O O . GLY A 1 101 ? -5.002 0.427 1.826 1.00 94.00 101 GLY A O 1
ATOM 807 N N . VAL A 1 102 ? -4.438 -0.875 3.572 1.00 95.06 102 VAL A N 1
ATOM 808 C CA . VAL A 1 102 ? -3.397 -1.637 2.853 1.00 95.06 102 VAL A CA 1
ATOM 809 C C . VAL A 1 102 ? -3.992 -2.372 1.652 1.00 95.06 102 VAL A C 1
ATOM 811 O O . VAL A 1 102 ? -3.457 -2.285 0.552 1.00 95.06 102 VAL A O 1
ATOM 814 N N . VAL A 1 103 ? -5.145 -3.027 1.818 1.00 94.06 103 VAL A N 1
ATOM 815 C CA . VAL A 1 103 ? -5.827 -3.715 0.705 1.00 94.06 103 VAL A CA 1
ATOM 816 C C . VAL A 1 103 ? -6.223 -2.736 -0.405 1.00 94.06 103 VAL A C 1
ATOM 818 O O . VAL A 1 103 ? -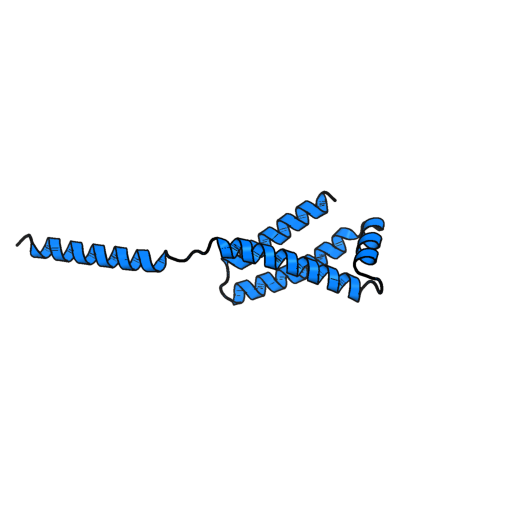6.044 -3.039 -1.583 1.00 94.06 103 VAL A O 1
ATOM 821 N N . LEU A 1 104 ? -6.714 -1.544 -0.052 1.00 94.44 104 LEU A N 1
ATOM 822 C CA . LEU A 1 104 ? -7.003 -0.493 -1.033 1.00 94.44 104 LEU A CA 1
ATOM 823 C C . LEU A 1 104 ? -5.751 -0.055 -1.807 1.00 94.44 104 LEU A C 1
ATOM 825 O O . LEU A 1 104 ? -5.854 0.190 -3.008 1.00 94.44 104 LEU A O 1
ATOM 829 N N . ALA A 1 105 ? -4.587 0.013 -1.155 1.00 93.50 105 ALA A N 1
ATOM 830 C CA . ALA A 1 105 ? -3.322 0.332 -1.818 1.00 93.50 105 ALA A CA 1
ATOM 831 C C . ALA A 1 105 ? -2.938 -0.730 -2.851 1.00 93.50 105 ALA A C 1
ATOM 833 O O . ALA A 1 105 ? -2.636 -0.380 -3.991 1.00 93.50 105 ALA A O 1
ATOM 834 N N . VAL A 1 106 ? -3.042 -2.014 -2.495 1.0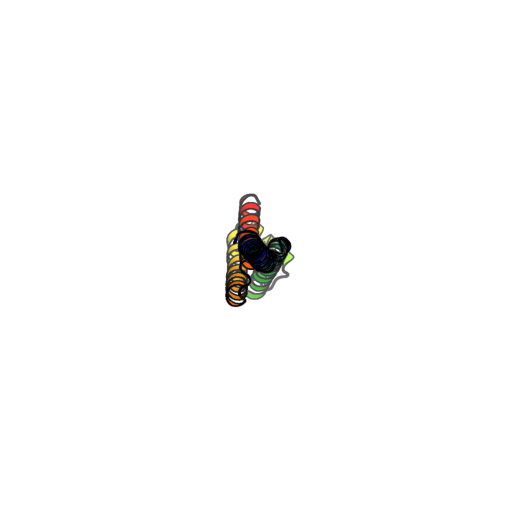0 92.38 106 VAL A N 1
ATOM 835 C CA . VAL A 1 106 ? -2.751 -3.131 -3.410 1.00 92.38 106 VAL A CA 1
ATOM 836 C C . VAL A 1 106 ? -3.662 -3.091 -4.637 1.00 92.38 106 VAL A C 1
ATOM 838 O O . VAL A 1 106 ? -3.190 -3.227 -5.765 1.00 92.38 106 VAL A O 1
ATOM 841 N N . ILE A 1 107 ? -4.964 -2.859 -4.445 1.00 92.31 107 ILE A N 1
ATOM 842 C CA . ILE A 1 107 ? -5.923 -2.751 -5.555 1.00 92.31 107 ILE A CA 1
ATOM 843 C C . ILE A 1 107 ? -5.564 -1.568 -6.462 1.00 92.31 107 ILE A C 1
ATOM 845 O O . ILE A 1 107 ? -5.499 -1.728 -7.680 1.00 92.31 107 ILE A O 1
ATOM 849 N N . ALA A 1 108 ? -5.292 -0.395 -5.884 1.00 92.00 108 ALA A N 1
ATOM 850 C CA . ALA A 1 108 ? -4.929 0.797 -6.645 1.00 92.00 108 ALA A CA 1
ATOM 851 C C . ALA A 1 108 ? -3.630 0.601 -7.445 1.00 92.00 108 ALA A C 1
ATOM 853 O O . ALA A 1 108 ? -3.573 0.959 -8.624 1.00 92.00 108 ALA A O 1
ATOM 854 N N . LEU A 1 109 ? -2.610 -0.008 -6.835 1.00 89.75 109 LEU A N 1
ATOM 855 C CA . LEU A 1 109 ? -1.350 -0.337 -7.498 1.00 89.75 109 LEU A CA 1
ATOM 856 C C . LEU A 1 109 ? -1.556 -1.340 -8.628 1.00 89.75 109 LEU A C 1
ATOM 858 O O . LEU A 1 109 ? -1.092 -1.094 -9.732 1.00 89.75 109 LEU A O 1
ATOM 862 N N . THR A 1 110 ? -2.316 -2.408 -8.390 1.00 89.12 110 THR A N 1
ATOM 863 C CA . THR A 1 110 ? -2.602 -3.432 -9.407 1.00 89.12 110 THR A CA 1
ATOM 864 C C . THR A 1 110 ? -3.294 -2.827 -10.624 1.00 89.12 110 THR A C 1
ATOM 866 O O . THR A 1 110 ? -2.893 -3.085 -11.756 1.00 89.12 110 THR A O 1
ATOM 869 N N . ILE A 1 111 ? -4.303 -1.978 -10.402 1.00 90.75 111 ILE A N 1
ATOM 870 C CA . ILE A 1 111 ? -4.988 -1.264 -11.484 1.00 90.75 111 ILE A CA 1
ATOM 871 C C . ILE A 1 111 ? -3.998 -0.359 -12.223 1.00 90.75 111 ILE A C 1
ATOM 873 O O . ILE A 1 111 ? -3.950 -0.386 -13.447 1.00 90.75 111 ILE A O 1
ATOM 877 N N . THR A 1 112 ? -3.173 0.399 -11.497 1.00 87.25 112 THR A N 1
ATOM 878 C CA . THR A 1 112 ? -2.164 1.283 -12.100 1.00 87.25 112 THR A CA 1
ATOM 879 C C . THR A 1 112 ? -1.167 0.500 -12.956 1.00 87.25 112 THR A C 1
ATOM 881 O O . THR A 1 112 ? -0.865 0.919 -14.066 1.00 87.25 112 THR A O 1
ATOM 884 N N . THR A 1 113 ? -0.691 -0.652 -12.478 1.00 84.69 113 THR A N 1
ATOM 885 C CA . THR A 1 113 ? 0.222 -1.535 -13.216 1.00 84.69 113 THR A CA 1
ATOM 886 C C . THR A 1 113 ? -0.425 -2.124 -14.462 1.00 84.69 113 THR A C 1
ATOM 888 O O . THR A 1 113 ? 0.252 -2.251 -15.471 1.00 84.69 113 THR A O 1
ATOM 891 N N . LEU A 1 114 ? -1.714 -2.470 -14.425 1.00 84.62 114 LEU A N 1
ATOM 892 C CA . LEU A 1 114 ? -2.413 -3.016 -15.594 1.00 84.62 114 LEU A CA 1
ATOM 893 C C . LEU A 1 114 ? -2.511 -2.024 -16.760 1.00 84.62 114 LEU A C 1
ATOM 895 O O . LEU A 1 114 ? -2.601 -2.454 -17.907 1.00 84.62 114 LEU A O 1
ATOM 899 N N . PHE A 1 115 ? -2.523 -0.721 -16.476 1.00 82.19 115 PHE A N 1
ATOM 900 C CA . PHE A 1 115 ? -2.565 0.327 -17.500 1.00 82.19 115 PHE A CA 1
ATOM 901 C C . PHE A 1 115 ? -1.179 0.794 -17.972 1.00 82.19 115 PHE A C 1
ATOM 903 O O . PHE A 1 115 ? -1.115 1.579 -18.920 1.00 82.19 115 PHE A O 1
ATOM 910 N N . LEU A 1 116 ? -0.098 0.368 -17.307 1.00 75.12 116 LEU A N 1
ATOM 911 C CA . LEU A 1 116 ? 1.278 0.813 -17.561 1.00 75.12 116 LEU A CA 1
ATOM 912 C C . LEU A 1 116 ? 2.025 -0.103 -18.537 1.00 75.12 116 LEU A C 1
ATOM 914 O O . LEU A 1 116 ? 2.864 0.441 -19.296 1.00 75.12 116 LEU A O 1
#

Radius of gyration: 24.21 Å; chains: 1; bounding box: 70×24×64 Å

Secondary structure (DSSP, 8-state):
--HHHHHHHHHHHHHHHHHHHHHHS---THHHHHHHHHHHHHHHHHHHHHHHHH-SS-HHHHHHHHHHTT-HHHHHHHHHHHHHHHHHHHHHTT-HHHHHHHHHHHHHHHHHHHT-

Foldseek 3Di:
DPDVVVVVVVVVVVVVVVVVVVVVPDPPLVLLVLLQVVLVVLLVVQLQVCCVVPPVDDSVVSCVVCVVVVNNVVSSVSSVVSLVVVLVVCVVVVSPSSSNSNVVNNVVVVVVSVVD

Sequence (116 aa):
MSLKHKQLSRNFNYLLLDYKNKYYLNMNKTDLLIGFIIGIIASILGMFLYITLVTDNDFIIGLQLMKNEGNLG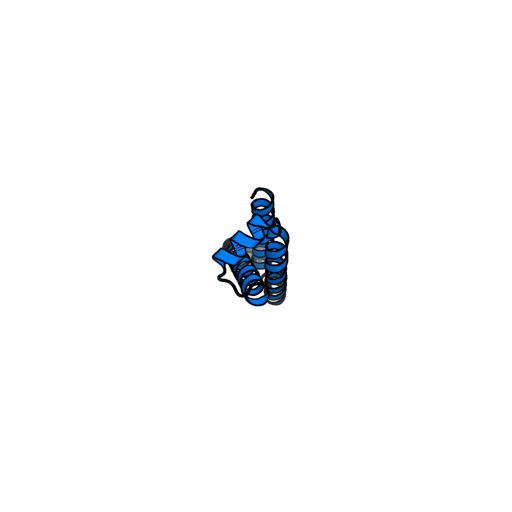KIVTLGSILDLIVFGVLLKMNKELMARGVVLAVIALTITTLFL

pLDDT: mean 81.44, std 11.51, range [51.16, 95.06]